Protein AF-C7FPL2-F1 (afdb_monomer)

Secondary structure (DSSP, 8-state):
-B-TT-SPBP--------S------TTT-S------HHHHHT-SEEEEEEEEETTEEEEEE-EEETTEEE-HHHHHHHHHHHHHHGGGGT-PPPEEEE-S--HHHHHHHTT--

Organism: NCBI:txid662889

Structure (mmCIF, N/CA/C/O backbone):
data_AF-C7FPL2-F1
#
_entry.id   AF-C7FPL2-F1
#
loop_
_atom_site.group_PDB
_atom_site.id
_atom_site.type_symbol
_atom_site.label_atom_id
_atom_site.label_alt_id
_atom_site.label_comp_id
_atom_site.label_asym_id
_atom_site.label_entity_id
_atom_site.label_seq_id
_atom_site.pdbx_PDB_ins_code
_atom_site.Cartn_x
_atom_site.Cartn_y
_atom_site.Cartn_z
_atom_site.occupancy
_atom_site.B_iso_or_equiv
_atom_site.auth_seq_id
_atom_site.auth_comp_id
_atom_site.auth_asym_id
_atom_site.auth_atom_id
_atom_site.pdbx_PDB_model_num
ATOM 1 N N . MET A 1 1 ? -0.226 13.332 -4.283 1.00 48.75 1 MET A N 1
ATOM 2 C CA . MET A 1 1 ? -0.174 13.370 -2.801 1.00 48.75 1 MET A CA 1
ATOM 3 C C . MET A 1 1 ? 0.956 14.302 -2.362 1.00 48.75 1 MET A C 1
ATOM 5 O O . MET A 1 1 ? 2.070 14.093 -2.831 1.00 48.75 1 MET A O 1
ATOM 9 N N . PRO A 1 2 ? 0.717 15.344 -1.545 1.00 46.09 2 PRO A N 1
ATOM 10 C CA . PRO A 1 2 ? 1.810 16.151 -1.007 1.00 46.09 2 PRO A CA 1
ATOM 11 C C . PRO A 1 2 ? 2.595 15.322 0.017 1.00 46.09 2 PRO A C 1
ATOM 13 O O . PRO A 1 2 ? 2.018 14.802 0.971 1.00 46.09 2 PRO A O 1
ATOM 16 N N . ILE A 1 3 ? 3.904 15.182 -0.186 1.00 55.59 3 ILE A N 1
ATOM 17 C CA . ILE A 1 3 ? 4.800 14.637 0.835 1.00 55.59 3 ILE A CA 1
ATOM 18 C C . ILE A 1 3 ? 5.061 15.792 1.803 1.00 55.59 3 ILE A C 1
ATOM 20 O O . ILE A 1 3 ? 5.482 16.862 1.377 1.00 55.59 3 ILE A O 1
ATOM 24 N N . GLY A 1 4 ? 4.767 15.620 3.092 1.00 54.59 4 GLY A N 1
ATOM 25 C CA . GLY A 1 4 ? 4.756 16.707 4.084 1.00 54.59 4 GLY A CA 1
ATOM 26 C C . GLY A 1 4 ? 6.092 17.414 4.356 1.00 54.59 4 GLY A C 1
ATOM 27 O O . GLY A 1 4 ? 6.158 18.209 5.289 1.00 54.59 4 GLY A O 1
ATOM 28 N N . THR A 1 5 ? 7.145 17.112 3.597 1.00 56.12 5 THR A N 1
ATOM 29 C CA . THR A 1 5 ? 8.531 17.513 3.866 1.00 56.12 5 THR A CA 1
ATOM 30 C C . THR A 1 5 ? 9.324 17.935 2.626 1.00 56.12 5 THR A C 1
ATOM 32 O O . THR A 1 5 ? 10.520 18.181 2.759 1.00 56.12 5 THR A O 1
ATOM 35 N N . SER A 1 6 ? 8.727 18.020 1.429 1.00 57.09 6 SER A N 1
ATOM 36 C CA . SER A 1 6 ? 9.502 18.341 0.224 1.00 57.09 6 SER A CA 1
ATOM 37 C C . SER A 1 6 ? 8.778 19.265 -0.757 1.00 57.09 6 SER A C 1
ATOM 39 O O . SER A 1 6 ? 7.553 19.248 -0.859 1.00 57.09 6 SER A O 1
ATOM 41 N N . ASP A 1 7 ? 9.559 20.040 -1.517 1.00 71.19 7 ASP A N 1
ATOM 42 C CA . ASP A 1 7 ? 9.092 20.854 -2.652 1.00 71.19 7 ASP A CA 1
ATOM 43 C C . ASP A 1 7 ? 8.639 19.994 -3.852 1.00 71.19 7 ASP A C 1
ATOM 45 O O . ASP A 1 7 ? 8.305 20.512 -4.918 1.00 71.19 7 ASP A O 1
ATOM 49 N N . TYR A 1 8 ? 8.640 18.665 -3.704 1.00 70.94 8 TYR A N 1
ATOM 50 C CA . TYR A 1 8 ? 8.339 17.724 -4.771 1.00 70.94 8 TYR A CA 1
ATOM 51 C C . TYR A 1 8 ? 6.905 17.207 -4.666 1.00 70.94 8 TYR A C 1
ATOM 53 O O . TYR A 1 8 ? 6.427 16.770 -3.615 1.00 70.94 8 TYR A O 1
ATOM 61 N N . ARG A 1 9 ? 6.218 17.207 -5.809 1.00 80.12 9 ARG A N 1
ATOM 62 C CA . ARG A 1 9 ? 4.864 16.676 -5.959 1.00 80.12 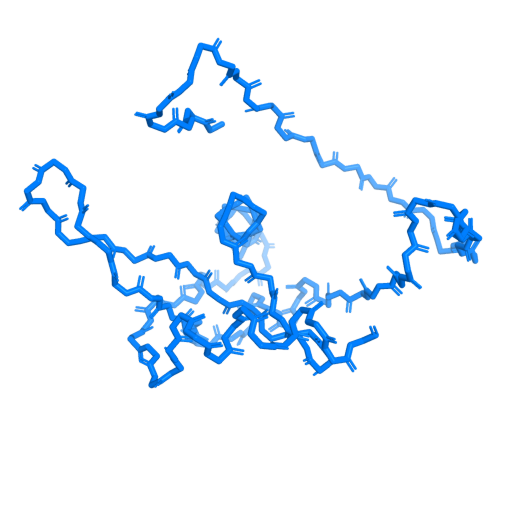9 ARG A CA 1
ATOM 63 C C . ARG A 1 9 ? 4.919 15.316 -6.644 1.00 80.12 9 ARG A C 1
ATOM 65 O O . ARG A 1 9 ? 5.467 15.199 -7.733 1.00 80.12 9 ARG A O 1
ATOM 72 N N . LEU A 1 10 ? 4.299 14.312 -6.026 1.00 83.00 10 LEU A N 1
ATOM 73 C CA . LEU A 1 10 ? 4.035 13.028 -6.677 1.00 83.00 10 LEU A CA 1
ATOM 74 C C . LEU A 1 10 ? 2.634 13.026 -7.295 1.00 83.00 10 LEU A C 1
ATOM 76 O O . LEU A 1 10 ? 1.640 13.304 -6.603 1.00 83.00 10 LEU A O 1
ATOM 80 N N . GLU A 1 11 ? 2.578 12.676 -8.578 1.00 89.69 11 GLU A N 1
ATOM 81 C CA . GLU A 1 11 ? 1.366 12.545 -9.388 1.00 89.69 11 GLU A CA 1
ATOM 82 C C . GLU A 1 11 ? 1.225 11.088 -9.855 1.00 89.69 11 GLU A C 1
ATOM 84 O O . GLU A 1 11 ? 1.902 10.676 -10.796 1.00 89.69 11 GLU A O 1
ATOM 89 N N . PRO A 1 12 ? 0.417 10.271 -9.159 1.00 90.81 12 PRO A N 1
ATOM 90 C CA . PRO A 1 12 ? 0.214 8.880 -9.537 1.00 90.81 12 PRO A CA 1
ATOM 91 C C . PRO A 1 12 ? -0.735 8.762 -10.737 1.00 90.81 12 PRO A C 1
ATOM 93 O O . PRO A 1 12 ? -1.712 9.503 -10.845 1.00 90.81 12 PRO A O 1
ATOM 96 N N . PHE A 1 13 ? -0.475 7.778 -11.600 1.00 94.00 13 PHE A N 1
ATOM 97 C CA . PHE A 1 13 ? -1.321 7.427 -12.740 1.00 94.00 13 PHE A CA 1
ATOM 98 C C . PHE A 1 13 ? -1.758 5.967 -12.641 1.00 94.00 13 PHE A C 1
ATOM 100 O O . PHE A 1 13 ? -1.007 5.115 -12.168 1.00 94.00 13 PHE A O 1
ATOM 107 N N . VAL A 1 14 ? -2.965 5.679 -13.125 1.00 94.31 14 VAL A N 1
ATOM 108 C CA . VAL A 1 14 ? -3.479 4.314 -13.275 1.00 94.31 14 VAL A CA 1
ATOM 109 C C . VAL A 1 14 ? -3.467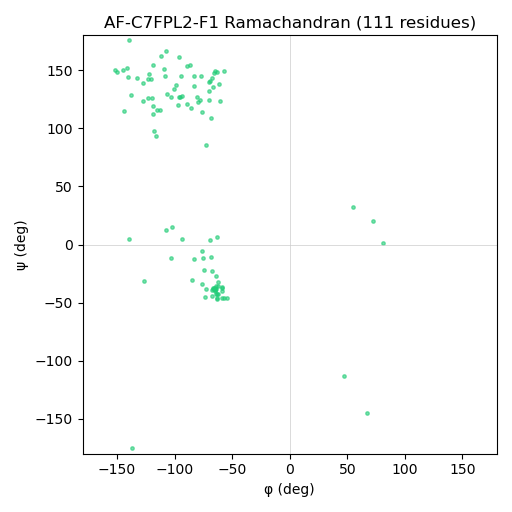 3.969 -14.756 1.00 94.31 14 VAL A C 1
ATOM 111 O O . VAL A 1 14 ? -3.976 4.734 -15.575 1.00 94.31 14 VAL A O 1
ATOM 114 N N . VAL A 1 15 ? -2.890 2.819 -15.098 1.00 93.44 15 VAL A N 1
ATOM 115 C CA . VAL A 1 15 ? -2.777 2.342 -16.479 1.00 93.44 15 VAL A CA 1
ATOM 116 C C . VAL A 1 15 ? -3.319 0.924 -16.594 1.00 93.44 15 VAL A C 1
ATOM 118 O O . VAL A 1 15 ? -3.088 0.086 -15.725 1.00 93.44 15 VAL A O 1
ATOM 121 N N . ALA A 1 16 ? -4.046 0.653 -17.676 1.00 91.75 16 ALA A N 1
ATOM 122 C CA . ALA A 1 16 ? -4.410 -0.708 -18.036 1.00 91.75 16 ALA A CA 1
ATOM 123 C C . ALA A 1 16 ? -3.193 -1.387 -18.674 1.00 91.75 16 ALA A C 1
ATOM 125 O O . ALA A 1 16 ? -2.639 -0.878 -19.648 1.00 91.75 16 ALA A O 1
ATOM 126 N N . VAL A 1 17 ? -2.787 -2.528 -18.125 1.00 89.12 17 VAL A N 1
ATOM 127 C CA . VAL A 1 17 ? -1.665 -3.327 -18.630 1.00 89.12 17 VAL A CA 1
ATOM 128 C C . VAL A 1 17 ? -2.178 -4.610 -19.272 1.00 89.12 17 VAL A C 1
ATOM 130 O O . VAL A 1 17 ? -3.252 -5.104 -18.929 1.00 89.12 17 VAL A O 1
ATOM 133 N N . HIS A 1 18 ? -1.438 -5.127 -20.248 1.00 87.94 18 HIS A N 1
ATOM 134 C CA . HIS A 1 18 ? -1.710 -6.439 -20.836 1.00 87.94 18 HIS A CA 1
ATOM 135 C C . HIS A 1 18 ? -1.010 -7.522 -20.019 1.00 87.94 18 HIS A C 1
ATOM 137 O O . HIS A 1 18 ? -0.009 -7.246 -19.358 1.00 87.94 18 HIS A O 1
ATOM 143 N N . ASP A 1 19 ? -1.540 -8.743 -20.075 1.00 84.75 19 ASP A N 1
ATOM 144 C CA . ASP A 1 19 ? -0.911 -9.904 -19.452 1.00 84.75 19 ASP A CA 1
ATOM 145 C C . ASP A 1 19 ? 0.328 -10.307 -20.264 1.00 84.75 19 ASP A C 1
ATOM 147 O O . ASP A 1 19 ? 0.268 -11.089 -21.215 1.00 84.75 19 ASP A O 1
ATOM 151 N N . THR A 1 20 ? 1.445 -9.658 -19.943 1.00 87.50 20 THR A N 1
ATOM 152 C CA . THR A 1 20 ? 2.736 -9.827 -20.601 1.00 87.50 20 THR A CA 1
ATOM 153 C C . THR A 1 20 ? 3.764 -10.226 -19.559 1.00 87.50 20 THR A C 1
ATOM 155 O O . THR A 1 20 ? 3.779 -9.708 -18.441 1.00 87.50 20 THR A O 1
ATOM 158 N N . ARG A 1 21 ? 4.680 -11.117 -19.943 1.00 87.88 21 ARG A N 1
ATOM 159 C CA . ARG A 1 21 ? 5.835 -11.446 -19.113 1.00 87.88 21 ARG A CA 1
ATOM 160 C C . ARG A 1 21 ? 6.679 -10.191 -18.876 1.00 87.88 21 ARG A C 1
ATOM 162 O O . ARG A 1 21 ? 7.138 -9.569 -19.829 1.00 87.88 21 ARG A O 1
ATOM 169 N N . LEU A 1 22 ? 6.892 -9.853 -17.610 1.00 90.75 22 LEU A N 1
ATOM 170 C CA . LEU A 1 22 ? 7.759 -8.749 -17.213 1.00 90.75 22 LEU A CA 1
ATOM 171 C C . LEU A 1 22 ? 9.219 -9.218 -17.180 1.00 90.75 22 LEU A C 1
ATOM 173 O O . LEU A 1 22 ? 9.519 -10.301 -16.674 1.00 90.75 22 LEU A O 1
ATOM 177 N N . GLU A 1 23 ? 10.112 -8.395 -17.721 1.00 92.81 23 GLU A N 1
ATOM 178 C CA . GLU A 1 23 ? 11.561 -8.608 -17.714 1.00 92.81 23 GLU A CA 1
ATOM 179 C C . GLU A 1 23 ? 12.205 -7.478 -16.897 1.00 92.81 23 GLU A C 1
ATOM 181 O O . GLU A 1 23 ? 12.408 -6.386 -17.430 1.00 92.81 23 GLU A O 1
ATOM 186 N N . PRO A 1 24 ? 12.441 -7.679 -15.585 1.00 93.50 24 PRO A N 1
ATOM 187 C CA . PRO A 1 24 ? 13.047 -6.649 -14.749 1.00 93.50 24 PRO A CA 1
ATOM 188 C C . PRO A 1 24 ? 14.515 -6.438 -15.125 1.00 93.50 24 PRO A C 1
ATOM 190 O O . PRO A 1 24 ? 15.244 -7.401 -15.369 1.00 93.50 24 PRO A O 1
ATOM 193 N N . ASP A 1 25 ? 14.957 -5.181 -15.126 1.00 95.94 25 ASP A N 1
ATOM 194 C CA . ASP A 1 25 ? 16.380 -4.855 -15.195 1.00 95.94 25 ASP A CA 1
ATOM 195 C C . ASP A 1 25 ? 17.009 -5.100 -13.813 1.00 95.94 25 ASP A C 1
ATOM 197 O O . ASP A 1 25 ? 16.681 -4.376 -12.868 1.00 95.94 25 ASP A O 1
ATOM 201 N N . PRO A 1 26 ? 17.920 -6.079 -13.663 1.00 94.31 26 PRO A N 1
ATOM 202 C CA . PRO A 1 26 ? 18.489 -6.426 -12.363 1.00 94.31 26 PRO A CA 1
ATOM 203 C C . PRO A 1 26 ? 19.398 -5.333 -11.779 1.00 94.31 26 PRO A C 1
ATOM 205 O O . PRO A 1 26 ? 19.792 -5.438 -10.619 1.00 94.31 26 PRO A O 1
ATOM 208 N N . SER A 1 27 ? 19.765 -4.303 -12.553 1.00 95.94 27 SER A N 1
ATOM 209 C CA . SER A 1 27 ? 20.531 -3.161 -12.040 1.00 95.94 27 SER A CA 1
ATOM 210 C C . SER A 1 27 ? 19.693 -2.199 -11.190 1.00 95.94 27 SER A C 1
ATOM 212 O O . SER A 1 27 ? 20.254 -1.492 -10.353 1.00 95.94 27 SER A O 1
ATOM 214 N N . GLU A 1 28 ? 18.366 -2.209 -11.355 1.00 94.94 28 GLU A N 1
ATOM 215 C CA . GLU A 1 28 ? 17.441 -1.312 -10.647 1.00 94.94 28 GLU A CA 1
ATOM 216 C C . GLU A 1 28 ? 16.309 -2.055 -9.923 1.00 94.94 28 GLU A C 1
ATOM 218 O O . GLU A 1 28 ? 15.838 -1.602 -8.878 1.00 94.94 28 GLU A O 1
ATOM 223 N N . VAL A 1 29 ? 15.863 -3.196 -10.457 1.00 93.88 29 VAL A N 1
ATOM 224 C CA . VAL A 1 29 ? 14.685 -3.933 -9.991 1.00 93.88 29 VAL A CA 1
ATOM 225 C C . VAL A 1 29 ? 15.088 -5.325 -9.528 1.00 93.88 29 VAL A C 1
ATOM 227 O O . VAL A 1 29 ? 15.451 -6.190 -10.321 1.00 93.88 29 VAL A O 1
ATOM 230 N N . MET A 1 30 ? 14.965 -5.552 -8.223 1.00 90.06 30 MET A N 1
ATOM 231 C CA . MET A 1 30 ? 15.247 -6.845 -7.599 1.00 90.06 30 MET A CA 1
ATOM 232 C C . MET A 1 30 ? 14.159 -7.886 -7.895 1.00 90.06 30 MET A C 1
ATOM 234 O O . MET A 1 30 ? 14.461 -9.026 -8.237 1.00 90.06 30 MET A O 1
ATOM 238 N N . GLU A 1 31 ? 12.890 -7.494 -7.775 1.00 89.31 31 GLU A N 1
ATOM 239 C CA . GLU A 1 31 ? 11.741 -8.384 -7.936 1.00 89.31 31 GLU A CA 1
ATOM 240 C C . GLU A 1 31 ? 10.523 -7.598 -8.432 1.00 89.31 31 GLU A C 1
ATOM 242 O O . GLU A 1 31 ? 10.360 -6.414 -8.127 1.00 89.31 31 GLU A O 1
ATOM 247 N N . VAL A 1 32 ? 9.644 -8.273 -9.178 1.00 90.19 32 VAL A N 1
ATOM 248 C CA . VAL A 1 32 ? 8.310 -7.769 -9.506 1.00 90.19 32 VAL A CA 1
ATOM 249 C C . VAL A 1 32 ? 7.267 -8.722 -8.942 1.00 90.19 32 VAL A C 1
ATOM 251 O O . VAL A 1 32 ? 7.197 -9.881 -9.344 1.00 90.19 32 VAL A O 1
ATOM 254 N N . ALA A 1 33 ? 6.430 -8.209 -8.045 1.00 89.19 33 ALA A N 1
ATOM 255 C CA . ALA A 1 33 ? 5.364 -8.961 -7.403 1.00 89.19 33 ALA A CA 1
ATOM 256 C C . ALA A 1 33 ? 3.995 -8.329 -7.695 1.00 89.19 33 ALA A C 1
ATOM 258 O O . ALA A 1 33 ? 3.852 -7.106 -7.757 1.00 89.19 33 ALA A O 1
ATOM 259 N N . ALA A 1 34 ? 2.982 -9.177 -7.882 1.00 89.56 34 ALA A N 1
ATOM 260 C CA . ALA A 1 34 ? 1.615 -8.758 -8.167 1.00 89.56 34 ALA A CA 1
ATOM 261 C C . ALA A 1 34 ? 0.756 -8.784 -6.897 1.00 89.56 34 ALA A C 1
ATOM 263 O O . ALA A 1 34 ? 0.795 -9.744 -6.129 1.00 89.56 34 ALA A O 1
ATOM 264 N N . LEU A 1 35 ? -0.065 -7.748 -6.717 1.00 91.62 35 LEU A N 1
ATOM 265 C CA . LEU A 1 35 ? -1.102 -7.695 -5.690 1.00 91.62 35 LEU A CA 1
ATOM 266 C C . LEU A 1 35 ? -2.482 -7.712 -6.358 1.00 91.62 35 LEU A C 1
ATOM 268 O O . LEU A 1 35 ? -2.814 -6.760 -7.074 1.00 91.62 35 LEU A O 1
ATOM 272 N N . PRO A 1 36 ? -3.302 -8.756 -6.148 1.00 92.81 36 PRO A N 1
ATOM 273 C CA . PRO A 1 36 ? -4.624 -8.834 -6.759 1.00 92.81 36 PRO A CA 1
ATOM 274 C C . PRO A 1 36 ? -5.570 -7.775 -6.176 1.00 92.81 36 PRO A C 1
ATOM 276 O O . PRO A 1 36 ? -6.020 -7.868 -5.035 1.00 92.81 36 PRO A O 1
ATOM 279 N N . LEU A 1 37 ? -5.910 -6.756 -6.970 1.00 94.38 37 LEU A N 1
ATOM 280 C CA . LEU A 1 37 ? -6.711 -5.617 -6.500 1.00 94.38 37 LEU A CA 1
ATOM 281 C C . LEU A 1 37 ? -8.087 -6.033 -5.955 1.00 94.38 37 LEU A C 1
ATOM 283 O O . LEU A 1 37 ? -8.531 -5.490 -4.948 1.00 94.38 37 LEU A O 1
ATOM 287 N N . LEU A 1 38 ? -8.757 -6.996 -6.596 1.00 95.56 38 LEU A N 1
ATOM 288 C CA . LEU A 1 38 ? -10.060 -7.482 -6.127 1.00 95.56 38 LEU A CA 1
ATOM 289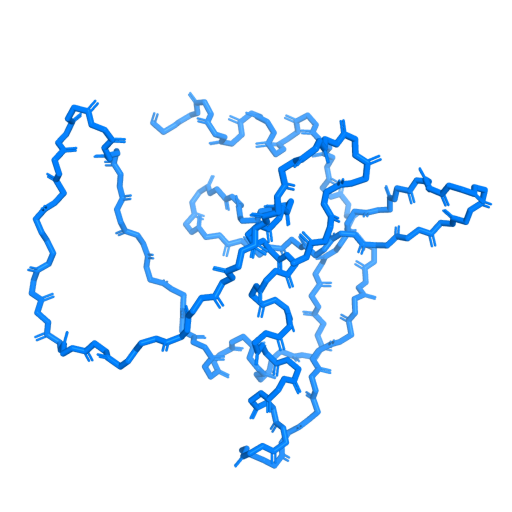 C C . LEU A 1 38 ? -9.965 -8.169 -4.762 1.00 95.56 38 LEU A C 1
ATOM 291 O O . LEU A 1 38 ? -10.851 -7.980 -3.934 1.00 95.56 38 LEU A O 1
ATOM 295 N N . GLU A 1 39 ? -8.888 -8.912 -4.502 1.00 95.94 39 GLU A N 1
ATOM 296 C CA . GLU A 1 39 ? -8.668 -9.541 -3.197 1.00 95.94 39 GLU A CA 1
ATOM 297 C C . GLU A 1 39 ? -8.409 -8.489 -2.121 1.00 95.94 39 GLU A C 1
ATOM 299 O O . GLU A 1 39 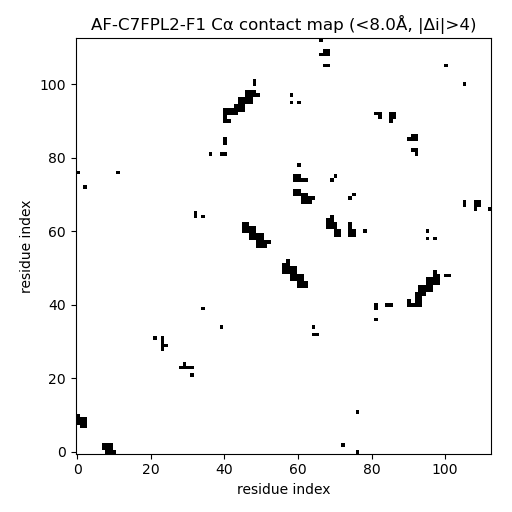? -8.940 -8.607 -1.023 1.00 95.94 39 GLU A O 1
ATOM 304 N N . LEU A 1 40 ? -7.658 -7.430 -2.444 1.00 96.44 40 LEU A N 1
ATOM 305 C CA . LEU A 1 40 ? -7.427 -6.310 -1.528 1.00 96.44 40 LEU A CA 1
ATOM 306 C C . LEU A 1 40 ? -8.711 -5.533 -1.213 1.00 96.44 40 LEU A C 1
ATOM 308 O O . LEU A 1 40 ? -8.904 -5.107 -0.077 1.00 96.44 40 LEU A O 1
ATOM 312 N N . ILE A 1 41 ? -9.587 -5.345 -2.204 1.00 97.62 41 ILE A N 1
ATOM 313 C CA . ILE A 1 41 ? -10.892 -4.694 -2.017 1.00 97.62 41 ILE A CA 1
ATOM 314 C C . ILE A 1 41 ? -11.813 -5.550 -1.141 1.00 97.62 41 ILE A C 1
ATOM 316 O O . ILE A 1 41 ? -12.569 -4.999 -0.349 1.00 97.62 41 ILE A O 1
ATOM 320 N N . ALA A 1 42 ? -11.766 -6.875 -1.292 1.00 96.56 42 ALA A N 1
ATOM 321 C CA . ALA A 1 42 ? -12.627 -7.806 -0.566 1.00 96.56 42 ALA A CA 1
ATOM 322 C C . ALA A 1 42 ? -12.219 -8.024 0.903 1.00 96.56 42 ALA A C 1
ATOM 324 O O . ALA A 1 42 ? -12.929 -8.721 1.625 1.00 96.56 42 ALA A O 1
ATOM 325 N N . GLN A 1 43 ? -11.096 -7.457 1.351 1.00 96.19 43 GLN A N 1
ATOM 326 C CA . GLN A 1 43 ? -10.707 -7.474 2.760 1.00 96.19 43 GLN A CA 1
ATOM 327 C C . GLN A 1 43 ? -11.674 -6.620 3.591 1.00 96.19 43 GLN A C 1
ATOM 329 O O . GLN A 1 43 ? -12.063 -5.526 3.182 1.00 96.19 43 GLN A O 1
ATOM 334 N N . ASP A 1 44 ? -11.973 -7.060 4.811 1.00 96.12 44 ASP A N 1
ATOM 335 C CA . ASP A 1 44 ? -12.674 -6.216 5.786 1.00 96.12 44 ASP A CA 1
ATOM 336 C C . ASP A 1 44 ? -11.730 -5.167 6.399 1.00 96.12 44 ASP A C 1
ATOM 338 O O . ASP A 1 44 ? -12.129 -4.041 6.728 1.00 96.12 44 ASP A O 1
ATOM 342 N N . GLU A 1 45 ? -10.458 -5.541 6.564 1.00 97.12 45 GLU A N 1
ATOM 343 C CA . GLU A 1 45 ? -9.471 -4.794 7.335 1.00 97.12 45 GLU A CA 1
ATOM 344 C C . GLU A 1 45 ? -8.101 -4.798 6.654 1.00 97.12 45 GLU A C 1
ATOM 346 O O . GLU A 1 45 ? -7.677 -5.782 6.052 1.00 97.12 45 GLU A O 1
ATOM 351 N N . VAL A 1 46 ? -7.393 -3.676 6.769 1.00 96.81 46 VAL A N 1
ATOM 352 C CA . VAL A 1 46 ? -6.011 -3.507 6.316 1.00 96.81 46 VAL A CA 1
ATOM 353 C C . VAL A 1 46 ? -5.173 -3.060 7.515 1.00 96.81 46 VAL A C 1
ATOM 355 O O . VAL A 1 46 ? -5.521 -2.060 8.157 1.00 96.81 46 VAL A O 1
ATOM 358 N N . PRO A 1 47 ? -4.074 -3.766 7.837 1.00 96.00 47 PRO A N 1
ATOM 359 C CA . PRO A 1 47 ? -3.199 -3.366 8.927 1.00 96.00 47 PRO A CA 1
ATOM 360 C C . PRO A 1 47 ? -2.572 -2.002 8.634 1.00 96.00 47 PRO A C 1
ATOM 362 O O . PRO A 1 47 ? -2.336 -1.623 7.487 1.00 96.00 47 PRO A O 1
ATOM 365 N N . SER A 1 48 ? -2.306 -1.236 9.684 1.00 95.44 48 SER A N 1
ATOM 366 C CA . SER A 1 48 ? -1.771 0.113 9.559 1.00 95.44 48 SER A CA 1
ATOM 367 C C . SER A 1 48 ? -0.905 0.502 10.746 1.00 95.44 48 SER A C 1
ATOM 369 O O . SER A 1 48 ? -1.138 0.072 11.876 1.00 95.44 48 SER A O 1
ATOM 371 N N . LEU A 1 49 ? 0.098 1.333 10.477 1.00 91.69 49 LEU A N 1
ATOM 372 C CA . LEU A 1 49 ? 1.008 1.868 11.482 1.00 91.69 49 LEU A CA 1
ATOM 373 C C . LEU A 1 49 ? 0.524 3.246 11.927 1.00 91.69 49 LEU A C 1
ATOM 375 O O . LEU A 1 49 ? 0.332 4.124 11.071 1.00 91.69 49 LEU A O 1
ATOM 379 N N . PRO A 1 50 ? 0.353 3.479 13.236 1.00 90.31 50 PRO A N 1
ATOM 380 C CA . PRO A 1 50 ? 0.057 4.807 13.732 1.00 90.31 50 PRO A CA 1
ATOM 381 C C . PRO A 1 50 ? 1.286 5.712 13.585 1.00 90.31 50 PRO A C 1
ATOM 383 O O . PRO A 1 50 ? 2.421 5.309 13.845 1.00 90.31 50 PRO A O 1
ATOM 386 N N . PHE A 1 51 ? 1.061 6.962 13.197 1.00 86.00 51 PHE A N 1
ATOM 387 C CA . PHE A 1 51 ? 2.086 8.001 13.200 1.00 86.00 51 PHE A CA 1
ATOM 388 C C . PHE A 1 51 ? 1.474 9.352 13.565 1.00 86.00 51 PHE A C 1
ATOM 390 O O . PHE A 1 51 ? 0.308 9.614 13.278 1.00 86.00 51 PHE A O 1
ATOM 397 N N . ASN A 1 52 ? 2.261 10.223 14.193 1.00 87.38 52 ASN A N 1
ATOM 398 C CA . ASN A 1 52 ? 1.798 11.553 14.577 1.00 87.38 52 ASN A CA 1
ATOM 399 C C . ASN A 1 52 ? 2.202 12.582 13.520 1.00 87.38 52 ASN A C 1
ATOM 401 O O . ASN A 1 52 ? 3.381 12.711 13.190 1.00 87.38 52 ASN A O 1
ATOM 405 N N . TRP A 1 53 ? 1.239 13.356 13.028 1.00 83.94 53 TRP A N 1
ATOM 406 C CA . TRP A 1 53 ? 1.477 14.479 12.125 1.00 83.94 53 TRP A CA 1
ATOM 407 C C . TRP A 1 53 ? 0.587 15.648 12.544 1.00 83.94 53 TRP A C 1
ATOM 409 O O . TRP A 1 53 ? -0.606 15.487 12.757 1.00 83.94 53 TRP A O 1
ATOM 419 N N . LYS A 1 54 ? 1.179 16.840 12.719 1.00 87.31 54 LYS A N 1
ATOM 420 C CA . LYS A 1 54 ? 0.461 18.071 13.110 1.00 87.31 54 LYS A CA 1
ATOM 421 C C . LYS A 1 54 ? -0.361 17.922 14.403 1.00 87.31 54 LYS A C 1
ATOM 423 O O . LYS A 1 54 ? -1.373 18.586 14.574 1.00 87.31 54 LYS A O 1
ATOM 428 N N . GLY A 1 55 ? 0.113 17.089 15.331 1.00 90.50 55 GLY A N 1
ATOM 429 C CA . GLY A 1 55 ? -0.555 16.847 16.613 1.00 90.50 55 GLY A CA 1
ATOM 430 C C . GLY A 1 55 ? -1.713 15.850 16.548 1.00 90.50 55 GLY A C 1
ATOM 431 O O . GLY A 1 55 ? -2.312 15.574 17.581 1.00 90.50 55 GLY A O 1
ATOM 432 N N . GLU A 1 56 ? -1.996 15.278 15.377 1.00 91.12 56 GLU A N 1
ATOM 433 C CA . GLU A 1 56 ? -3.012 14.246 15.187 1.00 91.12 56 GLU A CA 1
ATOM 434 C C . GLU A 1 56 ? -2.361 12.888 14.914 1.00 91.12 56 GLU A C 1
ATOM 436 O O . GLU A 1 56 ? -1.310 12.789 14.271 1.00 91.12 56 GLU A O 1
ATOM 441 N N . THR A 1 57 ? -2.990 11.823 15.413 1.00 89.44 57 THR A N 1
ATOM 442 C CA . THR A 1 57 ? -2.591 10.453 15.093 1.00 89.44 57 THR A CA 1
ATOM 443 C C . THR A 1 57 ? -3.263 10.025 13.796 1.00 89.44 57 THR A C 1
ATOM 445 O O . THR A 1 57 ? -4.486 9.916 13.706 1.00 89.44 57 THR A O 1
ATOM 448 N N . HIS A 1 58 ? -2.443 9.741 12.794 1.00 89.62 58 HIS A N 1
ATOM 449 C CA . HIS A 1 58 ? -2.844 9.195 11.508 1.00 89.62 58 HIS A CA 1
ATOM 450 C C . HIS A 1 58 ? -2.421 7.730 11.396 1.00 89.62 58 HIS A C 1
ATOM 452 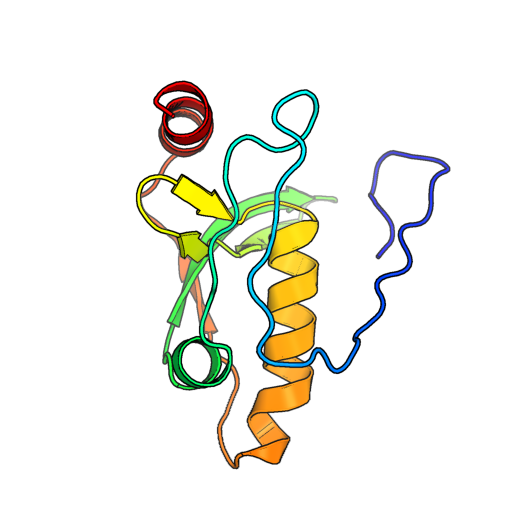O O . HIS A 1 58 ? -1.621 7.231 12.185 1.00 89.62 58 HIS A O 1
ATOM 458 N N . ARG A 1 59 ? -2.961 7.039 10.390 1.00 91.81 59 ARG A N 1
ATOM 459 C CA . ARG A 1 59 ? -2.658 5.637 10.088 1.00 91.81 59 ARG A CA 1
ATOM 460 C C . ARG A 1 59 ? -2.073 5.514 8.692 1.00 91.81 59 ARG A C 1
ATOM 462 O O . ARG A 1 59 ? -2.679 5.990 7.729 1.00 91.81 59 ARG A O 1
ATOM 469 N N . SER A 1 60 ? -0.907 4.885 8.586 1.00 92.88 60 SER A N 1
ATOM 470 C CA . SER A 1 60 ? -0.296 4.534 7.305 1.00 92.88 60 SER A CA 1
ATOM 471 C C . SER A 1 60 ? -0.630 3.079 6.974 1.00 92.88 60 SER A C 1
ATOM 473 O O . SER A 1 60 ? -0.319 2.214 7.793 1.00 92.88 60 SER A O 1
ATOM 475 N N . PRO A 1 61 ? -1.304 2.791 5.846 1.00 96.12 61 PRO A N 1
ATOM 476 C CA . PRO A 1 61 ? -1.671 1.429 5.485 1.00 96.12 61 PRO A CA 1
ATOM 477 C C . PRO A 1 61 ? -0.427 0.580 5.219 1.00 96.12 61 PRO A C 1
ATOM 479 O O . PRO A 1 61 ? 0.593 1.077 4.739 1.00 96.12 61 PRO A O 1
ATOM 482 N N . LEU A 1 62 ? -0.549 -0.709 5.507 1.00 95.56 62 LEU A N 1
ATOM 483 C CA . LEU A 1 62 ? 0.484 -1.710 5.316 1.00 95.56 62 LEU A CA 1
ATOM 484 C C . LEU A 1 62 ? -0.112 -2.867 4.512 1.00 95.56 62 LEU A C 1
ATOM 486 O O . LEU A 1 62 ? -1.105 -3.458 4.928 1.00 95.56 62 LEU A O 1
ATOM 490 N N . PHE A 1 63 ? 0.490 -3.204 3.374 1.00 94.94 63 PHE A N 1
ATOM 491 C CA . PHE A 1 63 ? 0.062 -4.352 2.572 1.00 94.94 63 PHE A CA 1
ATOM 492 C C . PHE A 1 63 ? 1.172 -5.401 2.547 1.00 94.94 63 PHE A C 1
ATOM 494 O O . PHE A 1 63 ? 2.252 -5.112 2.028 1.00 94.94 63 PHE A O 1
ATOM 501 N N . PRO A 1 64 ? 0.948 -6.600 3.103 1.00 91.12 64 PRO A N 1
ATOM 502 C CA . PRO A 1 64 ? 1.884 -7.707 2.957 1.00 91.12 64 PRO A CA 1
ATOM 503 C C . PRO A 1 64 ? 2.034 -8.096 1.483 1.00 91.12 64 PRO A C 1
ATOM 505 O O . PRO A 1 64 ? 1.044 -8.172 0.754 1.00 91.12 64 PRO A O 1
ATOM 508 N N . ILE A 1 65 ? 3.264 -8.359 1.050 1.00 90.31 65 ILE A N 1
ATOM 509 C CA . ILE A 1 65 ? 3.565 -8.865 -0.290 1.00 90.31 65 ILE A CA 1
ATOM 510 C C . ILE A 1 65 ? 4.740 -9.840 -0.208 1.00 90.31 65 ILE A C 1
ATOM 512 O O . ILE A 1 65 ? 5.845 -9.459 0.168 1.00 90.31 65 ILE A O 1
ATOM 516 N N . ALA A 1 66 ? 4.493 -11.114 -0.522 1.00 85.38 66 ALA A N 1
ATOM 517 C CA . ALA A 1 66 ? 5.465 -12.195 -0.342 1.00 85.38 66 ALA A CA 1
ATOM 518 C C . ALA A 1 66 ? 6.126 -12.160 1.058 1.00 85.38 66 ALA A C 1
ATOM 520 O O . ALA A 1 66 ? 5.447 -12.372 2.062 1.00 85.38 66 ALA A O 1
ATOM 521 N N . HIS A 1 67 ? 7.430 -11.876 1.134 1.00 81.31 67 HIS A N 1
ATOM 522 C CA . HIS A 1 67 ? 8.208 -11.781 2.378 1.00 81.31 67 HIS A CA 1
ATOM 523 C C . HIS A 1 67 ? 8.477 -10.335 2.830 1.00 81.31 67 HIS A C 1
ATOM 525 O O . HIS A 1 67 ? 9.345 -10.092 3.667 1.00 81.31 67 HIS A O 1
ATOM 531 N N . SER A 1 68 ? 7.748 -9.373 2.267 1.00 88.75 68 SER A N 1
ATOM 532 C CA . SER A 1 68 ? 7.948 -7.939 2.450 1.00 88.75 68 SER A CA 1
ATOM 533 C C . SER A 1 68 ? 6.624 -7.193 2.638 1.00 88.75 68 SER A C 1
ATOM 535 O O . SER A 1 68 ? 5.547 -7.786 2.735 1.00 88.75 68 SER A O 1
ATOM 537 N N . TYR A 1 69 ? 6.707 -5.866 2.714 1.00 91.31 69 TYR A N 1
ATOM 538 C CA . TYR A 1 69 ? 5.554 -4.994 2.883 1.00 91.31 69 TYR A CA 1
ATOM 539 C C . TYR A 1 69 ? 5.582 -3.821 1.905 1.00 91.31 69 TYR A C 1
ATOM 541 O O . TYR A 1 69 ? 6.624 -3.210 1.673 1.00 91.31 69 TYR A O 1
ATOM 549 N N . VAL A 1 70 ? 4.407 -3.435 1.411 1.00 92.81 70 VAL A N 1
ATOM 550 C CA . VAL A 1 70 ? 4.174 -2.129 0.795 1.00 92.81 70 VAL A CA 1
ATOM 551 C C . VAL A 1 70 ? 3.747 -1.159 1.893 1.00 92.81 70 VAL A C 1
ATOM 553 O O . VAL A 1 70 ? 2.733 -1.370 2.560 1.00 92.81 70 VAL A O 1
ATOM 556 N N . PHE A 1 71 ? 4.512 -0.083 2.066 1.00 92.00 71 PHE A N 1
ATOM 557 C CA . PHE A 1 71 ? 4.279 0.964 3.065 1.00 92.00 71 PHE A CA 1
ATOM 558 C C . PHE A 1 71 ? 4.555 2.361 2.480 1.00 92.00 71 PHE A C 1
ATOM 560 O O . PHE A 1 71 ? 4.963 2.509 1.324 1.00 92.00 71 PHE A O 1
ATOM 567 N N . GLY A 1 72 ? 4.304 3.411 3.266 1.00 89.25 72 GLY A N 1
ATOM 568 C CA . GLY A 1 72 ? 4.615 4.789 2.881 1.00 89.25 72 GLY A CA 1
ATOM 569 C C . GLY A 1 72 ? 3.774 5.298 1.706 1.00 89.25 72 GLY A C 1
ATOM 570 O O . GLY A 1 72 ? 2.593 4.973 1.578 1.00 89.25 72 GLY A O 1
ATOM 571 N N . ALA A 1 73 ? 4.370 6.133 0.850 1.00 89.81 73 ALA A N 1
ATOM 572 C CA . ALA A 1 73 ? 3.651 6.805 -0.236 1.00 89.81 73 ALA A CA 1
ATOM 573 C C . ALA A 1 73 ? 2.970 5.831 -1.212 1.00 89.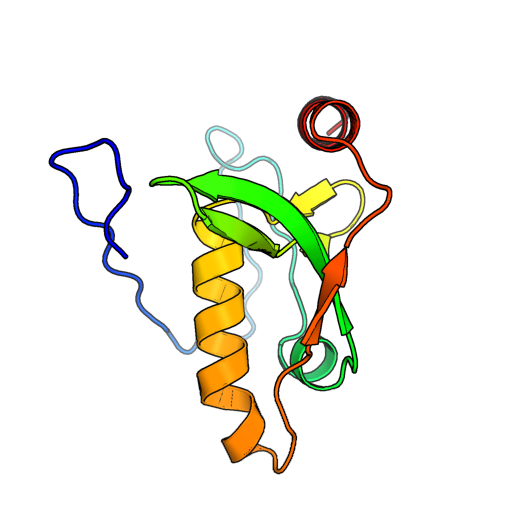81 73 ALA A C 1
ATOM 575 O O . ALA A 1 73 ? 1.841 6.077 -1.644 1.00 89.81 73 ALA A O 1
ATOM 576 N N . THR A 1 74 ? 3.624 4.707 -1.506 1.00 92.81 74 THR A N 1
ATOM 577 C CA . THR A 1 74 ? 3.079 3.649 -2.362 1.00 92.81 74 THR A CA 1
ATOM 578 C C . THR A 1 74 ? 1.830 3.026 -1.743 1.00 92.81 74 THR A C 1
ATOM 580 O O . THR A 1 74 ? 0.805 2.926 -2.412 1.00 92.81 74 THR A O 1
ATOM 583 N N . ALA A 1 75 ? 1.860 2.693 -0.448 1.00 94.81 75 ALA A N 1
ATOM 584 C CA . ALA A 1 75 ? 0.703 2.117 0.237 1.00 94.81 75 ALA A CA 1
ATOM 585 C C . ALA A 1 75 ? -0.468 3.103 0.345 1.00 94.81 75 ALA A C 1
ATOM 587 O O . ALA A 1 75 ? -1.620 2.716 0.162 1.00 94.81 75 ALA A O 1
ATOM 588 N N . HIS A 1 76 ? -0.197 4.389 0.589 1.00 94.38 76 HIS A N 1
ATOM 589 C CA . HIS A 1 76 ? -1.241 5.416 0.571 1.00 94.38 76 HIS A CA 1
ATOM 590 C C . HIS A 1 76 ? -1.894 5.551 -0.810 1.00 94.38 76 HIS A C 1
ATOM 592 O O . HIS A 1 76 ? -3.119 5.623 -0.893 1.00 94.38 76 HIS A O 1
ATOM 598 N N . THR A 1 77 ? -1.093 5.519 -1.878 1.00 95.25 77 THR A N 1
ATOM 599 C CA . THR A 1 77 ? -1.589 5.567 -3.263 1.00 95.25 77 THR A CA 1
ATOM 600 C C . THR A 1 77 ? -2.432 4.331 -3.591 1.00 95.25 77 THR A C 1
ATOM 602 O O . THR A 1 77 ? -3.513 4.451 -4.162 1.00 95.25 77 THR A O 1
ATOM 605 N N . LEU A 1 78 ? -1.989 3.142 -3.174 1.00 96.38 78 LEU A N 1
ATOM 606 C CA . LEU A 1 78 ? -2.751 1.904 -3.341 1.00 96.38 78 LEU A CA 1
ATOM 607 C C . LEU A 1 78 ? -4.076 1.935 -2.560 1.00 96.38 78 LEU A C 1
ATOM 609 O O . LEU A 1 78 ? -5.114 1.563 -3.099 1.00 96.38 78 LEU A O 1
ATOM 613 N N . MET A 1 79 ? -4.073 2.429 -1.318 1.00 97.12 79 MET A N 1
ATOM 614 C CA . MET A 1 79 ? -5.293 2.570 -0.515 1.00 97.12 79 MET A CA 1
ATOM 615 C C . MET A 1 79 ? -6.283 3.571 -1.127 1.00 97.12 79 MET A C 1
ATOM 617 O O . MET A 1 79 ? -7.495 3.373 -1.047 1.00 97.12 79 MET A O 1
ATOM 621 N N . GLU A 1 80 ? -5.790 4.643 -1.749 1.00 96.00 80 GLU A N 1
ATOM 622 C CA . GLU A 1 80 ? -6.623 5.574 -2.515 1.00 96.00 80 GLU A CA 1
ATOM 623 C C . GLU A 1 80 ? -7.279 4.872 -3.711 1.00 96.00 80 GLU A C 1
ATOM 625 O O . GLU A 1 80 ? -8.497 4.964 -3.870 1.00 96.00 80 GLU A O 1
ATOM 630 N N . LEU A 1 81 ? -6.515 4.089 -4.482 1.00 96.88 81 LEU A N 1
ATOM 631 C CA . LEU A 1 81 ? -7.054 3.286 -5.583 1.00 96.88 81 LEU A CA 1
ATOM 632 C C . LEU A 1 81 ? -8.125 2.293 -5.101 1.00 96.88 81 LEU A C 1
ATOM 634 O O . LEU A 1 81 ? -9.205 2.230 -5.685 1.00 96.88 81 LEU A O 1
ATOM 638 N N . ILE A 1 82 ? -7.877 1.572 -4.004 1.00 97.62 82 ILE A N 1
ATOM 639 C CA . ILE A 1 82 ? -8.850 0.648 -3.396 1.00 97.62 82 ILE A CA 1
ATOM 640 C C . ILE A 1 82 ? -10.149 1.380 -3.039 1.00 97.62 82 ILE A C 1
ATOM 642 O O . ILE A 1 82 ? -11.235 0.906 -3.370 1.00 97.62 82 ILE A O 1
ATOM 646 N N . ARG A 1 83 ? -10.059 2.555 -2.405 1.00 97.12 83 ARG A N 1
ATOM 647 C CA . ARG A 1 83 ? -11.232 3.368 -2.035 1.00 97.12 83 ARG A CA 1
ATOM 648 C C . ARG A 1 83 ? -12.034 3.841 -3.241 1.00 97.12 83 ARG A C 1
ATOM 650 O O . ARG A 1 83 ? -13.256 3.904 -3.151 1.00 97.12 83 ARG A O 1
ATOM 657 N N . LEU A 1 84 ? -11.364 4.156 -4.348 1.00 97.00 84 LEU A N 1
ATOM 658 C CA . LEU A 1 84 ? -12.016 4.540 -5.600 1.00 97.00 84 LEU A CA 1
ATOM 659 C C . LEU A 1 84 ? -12.677 3.343 -6.297 1.00 97.00 84 LEU A C 1
ATOM 661 O O . LEU A 1 84 ? -13.763 3.485 -6.855 1.00 97.00 84 LEU A O 1
ATOM 665 N N . CYS A 1 85 ? -12.049 2.166 -6.255 1.00 97.31 85 CYS A N 1
ATOM 666 C CA . CYS A 1 85 ? -12.523 0.977 -6.961 1.00 97.31 85 CYS A CA 1
ATOM 667 C C . CYS A 1 85 ? -13.578 0.168 -6.196 1.00 97.31 85 CYS A C 1
ATOM 669 O O . CYS A 1 85 ? -14.433 -0.436 -6.839 1.00 97.31 85 CYS A O 1
ATOM 671 N N . ALA A 1 86 ? -13.562 0.149 -4.859 1.00 97.75 86 ALA A N 1
ATOM 672 C CA . ALA A 1 86 ? -14.475 -0.683 -4.068 1.00 97.75 86 ALA A CA 1
ATOM 673 C C . ALA A 1 86 ? -15.969 -0.468 -4.407 1.00 97.75 86 ALA A C 1
ATOM 675 O O . ALA A 1 86 ? -16.661 -1.458 -4.673 1.00 97.75 86 ALA A O 1
ATOM 676 N N . PRO A 1 87 ? -16.476 0.778 -4.538 1.00 97.44 87 PRO A N 1
ATOM 677 C CA . PRO A 1 87 ? -17.873 1.003 -4.908 1.00 97.44 87 PRO A CA 1
ATOM 678 C C . PRO A 1 87 ? -18.227 0.496 -6.313 1.00 97.44 87 PRO A C 1
ATOM 680 O O . PRO A 1 87 ? -19.375 0.130 -6.555 1.00 97.44 87 PRO A O 1
ATOM 683 N N . LEU A 1 88 ? -17.259 0.442 -7.238 1.00 97.06 88 LEU A N 1
ATOM 684 C CA . LEU A 1 88 ? -17.477 -0.028 -8.615 1.00 97.06 88 LEU A CA 1
ATOM 685 C C . LEU A 1 88 ? -17.799 -1.526 -8.676 1.00 97.06 88 LEU A C 1
ATOM 687 O O . LEU A 1 88 ? -18.415 -1.979 -9.637 1.00 97.06 88 LEU A O 1
ATOM 691 N N . VAL A 1 89 ? -17.401 -2.280 -7.650 1.00 96.69 89 VAL A N 1
ATOM 692 C CA . VAL A 1 89 ? -17.680 -3.716 -7.509 1.00 96.69 89 VAL A CA 1
ATOM 693 C C . VAL A 1 89 ? -18.723 -4.009 -6.425 1.00 96.69 89 VAL A C 1
ATOM 695 O O . VAL A 1 89 ? -18.903 -5.158 -6.036 1.00 96.69 89 VAL A O 1
ATOM 698 N N . GLY A 1 90 ? -19.428 -2.982 -5.936 1.00 97.25 90 GLY A N 1
ATOM 699 C CA . GLY A 1 90 ? -20.483 -3.133 -4.930 1.00 97.25 90 GLY A CA 1
ATOM 700 C C . GLY A 1 90 ? -19.977 -3.454 -3.521 1.00 97.25 90 GLY A C 1
ATOM 701 O O . GLY A 1 90 ? -20.747 -3.955 -2.703 1.00 97.25 90 GLY A O 1
ATOM 702 N N . LEU A 1 91 ? -18.705 -3.172 -3.230 1.00 97.12 91 LEU A N 1
ATOM 703 C CA . LEU A 1 91 ? -18.086 -3.389 -1.924 1.00 97.12 91 LEU A CA 1
ATOM 704 C C . LEU A 1 91 ? -17.754 -2.059 -1.239 1.00 97.12 91 LEU A C 1
ATOM 706 O O . LEU A 1 9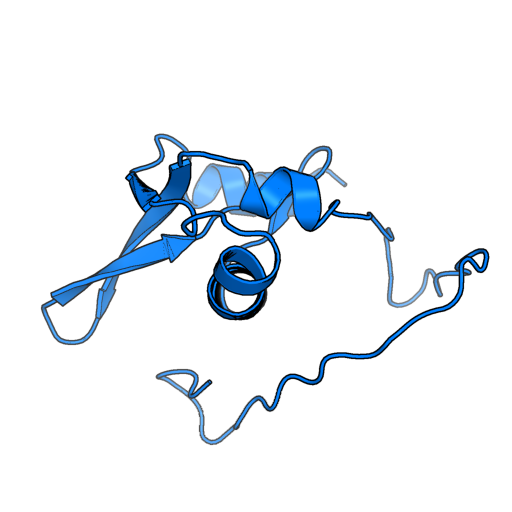1 ? -17.694 -0.997 -1.860 1.00 97.12 91 LEU A O 1
ATOM 710 N N . SER A 1 92 ? -17.537 -2.120 0.072 1.00 96.81 92 SER A N 1
ATOM 711 C CA . SER A 1 92 ? -16.972 -1.007 0.839 1.00 96.81 92 SER A CA 1
ATOM 712 C C . SER A 1 92 ? -15.462 -1.193 0.963 1.00 96.81 92 SER A C 1
ATOM 714 O O . SER A 1 92 ? -15.013 -2.330 1.066 1.00 96.81 92 SER A O 1
ATOM 716 N N . PRO A 1 93 ? -14.663 -0.114 0.955 1.00 96.00 93 PRO A N 1
ATOM 717 C CA . PRO A 1 93 ? -13.228 -0.255 1.137 1.00 96.00 93 PRO A CA 1
ATOM 718 C C . PRO A 1 93 ? -12.897 -0.765 2.550 1.00 96.00 93 PRO A C 1
ATOM 720 O O . PRO A 1 93 ? -13.591 -0.379 3.500 1.00 96.00 93 PRO A O 1
ATOM 723 N N . PRO A 1 94 ? -11.815 -1.550 2.710 1.00 96.88 94 PRO A N 1
ATOM 724 C CA . PRO A 1 94 ? -11.384 -2.056 4.005 1.00 96.88 94 PRO A CA 1
ATOM 725 C C . PRO A 1 94 ? -11.122 -0.928 5.000 1.00 96.88 94 PRO A C 1
ATOM 727 O O . PRO A 1 94 ? -10.683 0.178 4.651 1.00 96.88 94 PRO A O 1
ATOM 730 N N . ARG A 1 95 ? -11.344 -1.222 6.279 1.00 96.38 95 ARG A N 1
ATOM 731 C CA . ARG A 1 95 ? -11.012 -0.304 7.374 1.00 96.38 95 ARG A CA 1
ATOM 732 C C . ARG A 1 95 ? -9.541 -0.445 7.742 1.00 96.38 95 ARG A C 1
ATOM 734 O O . ARG A 1 95 ? -8.992 -1.539 7.719 1.00 96.38 95 ARG A O 1
ATOM 741 N N . LEU A 1 96 ? -8.905 0.661 8.121 1.00 96.12 96 LEU A N 1
ATOM 742 C CA . LEU A 1 96 ? -7.551 0.604 8.671 1.00 96.12 96 LEU A CA 1
ATOM 743 C C . LEU A 1 96 ? -7.613 0.211 10.147 1.00 96.12 96 LEU A C 1
ATOM 745 O O . LEU A 1 96 ? -8.306 0.874 10.923 1.00 96.12 96 LEU A O 1
ATOM 749 N N . VAL A 1 97 ? -6.869 -0.827 10.519 1.00 95.69 97 VAL A N 1
ATOM 750 C CA . VAL A 1 97 ? -6.724 -1.303 11.902 1.00 95.69 97 VAL A CA 1
ATOM 751 C C . VAL A 1 97 ? -5.273 -1.218 12.345 1.00 95.69 97 VAL A C 1
ATOM 753 O O . VAL A 1 97 ? -4.364 -1.218 11.514 1.00 95.69 97 VAL A O 1
ATOM 756 N N . ASP A 1 98 ? -5.039 -1.095 13.646 1.00 93.94 98 ASP A N 1
ATOM 757 C CA . ASP A 1 98 ? -3.677 -1.004 14.166 1.00 93.94 98 ASP A CA 1
ATOM 758 C C . ASP A 1 98 ? -2.976 -2.359 14.010 1.00 93.94 98 ASP A C 1
ATOM 760 O O . ASP A 1 98 ? -3.535 -3.407 14.332 1.00 93.94 98 ASP A O 1
ATOM 764 N N . THR A 1 99 ? -1.755 -2.337 13.483 1.00 92.50 99 THR A N 1
ATOM 765 C CA . THR A 1 99 ? -0.926 -3.537 13.361 1.00 92.50 99 THR A CA 1
ATOM 766 C C . THR A 1 99 ? -0.076 -3.760 14.609 1.00 92.50 99 THR A C 1
ATOM 768 O O . THR A 1 99 ? 0.296 -2.815 15.304 1.00 92.50 99 THR A O 1
ATOM 771 N N . HIS A 1 100 ? 0.279 -5.020 14.862 1.00 88.75 100 HIS A N 1
ATOM 772 C CA . HIS A 1 100 ? 1.324 -5.377 15.826 1.00 88.75 100 HIS A CA 1
ATOM 773 C C . HIS A 1 100 ? 2.734 -5.298 15.227 1.00 88.75 100 HIS A C 1
ATOM 775 O O . HIS A 1 100 ? 3.708 -5.334 15.973 1.00 88.75 100 HIS A O 1
ATOM 781 N N . VAL A 1 101 ? 2.833 -5.187 13.898 1.00 88.50 101 VAL A N 1
ATOM 782 C CA . VAL A 1 101 ? 4.106 -5.077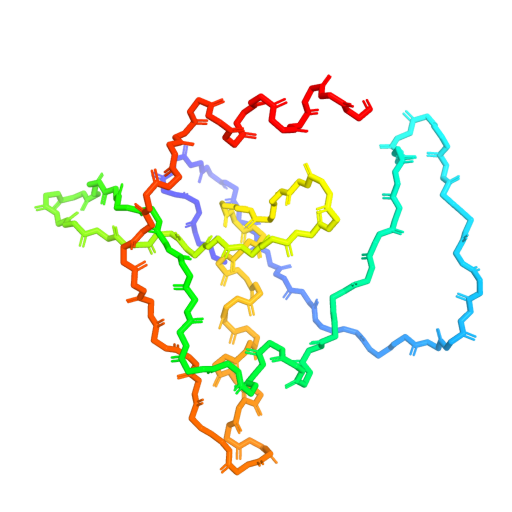 13.182 1.00 88.50 101 VAL A CA 1
ATOM 783 C C . VAL A 1 101 ? 4.787 -3.753 13.524 1.00 88.50 101 VAL A C 1
ATOM 785 O O . VAL A 1 101 ? 4.160 -2.694 13.527 1.00 88.50 101 VAL A O 1
ATOM 788 N N . THR A 1 102 ? 6.085 -3.799 13.791 1.00 85.69 102 THR A N 1
ATOM 789 C CA . THR A 1 102 ? 6.885 -2.612 14.116 1.00 85.69 102 THR A CA 1
ATOM 790 C C . THR A 1 102 ? 7.605 -2.048 12.890 1.00 85.69 102 THR A C 1
ATOM 792 O O . THR A 1 102 ? 7.818 -2.733 11.889 1.00 85.69 102 THR A O 1
ATOM 795 N N . TRP A 1 103 ? 8.032 -0.784 12.967 1.00 81.44 103 TRP A N 1
ATOM 796 C CA . TRP A 1 103 ? 8.868 -0.183 11.921 1.00 81.44 103 TRP A CA 1
ATOM 797 C C . TRP A 1 103 ? 10.180 -0.945 11.706 1.00 81.44 103 TRP A C 1
ATOM 799 O O . TRP A 1 103 ? 10.607 -1.094 10.563 1.00 81.44 103 TRP A O 1
ATOM 809 N N . ASP A 1 104 ? 10.785 -1.467 12.774 1.00 84.81 104 ASP A N 1
ATOM 810 C CA . ASP A 1 104 ? 12.031 -2.234 12.687 1.00 84.81 104 ASP A CA 1
ATOM 811 C C . ASP A 1 104 ? 11.839 -3.540 11.907 1.00 84.81 104 ASP A C 1
ATOM 813 O O . ASP A 1 104 ? 12.679 -3.887 11.077 1.00 84.81 104 ASP A O 1
ATOM 817 N N . GLU A 1 105 ? 10.711 -4.228 12.102 1.00 86.44 105 GLU A N 1
ATOM 818 C CA . GLU A 1 105 ? 10.362 -5.438 11.345 1.00 86.44 105 GLU A CA 1
ATOM 819 C C . GLU A 1 105 ? 10.148 -5.143 9.855 1.00 86.44 105 GLU A C 1
ATOM 821 O O . GLU A 1 105 ? 10.603 -5.905 9.002 1.00 86.44 105 GLU A O 1
ATOM 826 N N . ILE A 1 106 ? 9.519 -4.012 9.526 1.00 84.81 106 ILE A N 1
ATOM 827 C CA . ILE A 1 106 ? 9.311 -3.582 8.133 1.00 84.81 106 ILE A CA 1
ATOM 828 C C . ILE A 1 106 ? 10.643 -3.232 7.471 1.00 84.81 106 ILE A C 1
ATOM 830 O O . ILE A 1 106 ? 10.917 -3.644 6.346 1.00 84.81 106 ILE A O 1
ATOM 834 N N . VAL A 1 107 ? 11.511 -2.494 8.165 1.00 82.88 107 VAL A N 1
ATOM 835 C CA . VAL A 1 107 ? 12.839 -2.161 7.636 1.00 82.88 107 VAL A CA 1
ATOM 836 C C . VAL A 1 107 ? 13.686 -3.426 7.486 1.00 82.88 107 VAL A C 1
ATOM 838 O O . VAL A 1 107 ? 14.406 -3.557 6.496 1.00 82.88 107 VAL A O 1
ATOM 841 N N . ALA A 1 108 ? 13.578 -4.386 8.406 1.00 83.88 108 ALA A N 1
ATOM 842 C CA . ALA A 1 108 ? 14.264 -5.669 8.295 1.00 83.88 108 ALA A CA 1
ATOM 843 C C . ALA A 1 108 ? 13.782 -6.494 7.088 1.00 83.88 108 ALA A C 1
ATOM 845 O O . ALA A 1 108 ? 14.618 -7.094 6.410 1.00 83.88 108 ALA A O 1
ATOM 846 N N . SER A 1 109 ? 12.481 -6.479 6.765 1.00 79.25 109 SER A N 1
ATOM 847 C CA . SER A 1 109 ? 11.932 -7.259 5.642 1.00 79.25 109 SER A CA 1
ATOM 848 C C . SER A 1 109 ? 12.515 -6.840 4.290 1.00 79.25 109 SER A C 1
ATOM 850 O O . SER A 1 109 ? 12.731 -7.682 3.427 1.00 79.25 109 SER A O 1
ATOM 852 N N . THR A 1 110 ? 12.846 -5.555 4.127 1.00 72.19 110 THR A N 1
ATOM 853 C CA . THR A 1 110 ? 13.444 -5.015 2.890 1.00 72.19 110 THR A CA 1
ATOM 854 C C . THR A 1 110 ? 14.923 -5.367 2.696 1.00 72.19 110 THR A C 1
ATOM 856 O O . THR A 1 110 ? 15.469 -5.140 1.622 1.00 72.19 110 THR A O 1
ATOM 859 N N . ARG A 1 111 ? 15.595 -5.898 3.727 1.00 65.19 111 ARG A N 1
ATOM 860 C CA . ARG A 1 111 ? 17.026 -6.265 3.700 1.00 65.19 111 ARG A CA 1
ATOM 861 C C . ARG A 1 111 ? 17.279 -7.765 3.568 1.00 65.19 111 ARG A C 1
ATOM 863 O O . ARG A 1 111 ? 18.426 -8.164 3.399 1.00 65.19 111 ARG A O 1
ATOM 870 N N . ALA A 1 112 ? 16.241 -8.580 3.733 1.00 57.56 112 ALA A N 1
ATOM 871 C CA . ALA A 1 112 ? 16.328 -10.038 3.703 1.00 57.56 112 ALA A CA 1
ATOM 872 C C . ALA A 1 112 ? 16.044 -10.632 2.308 1.00 5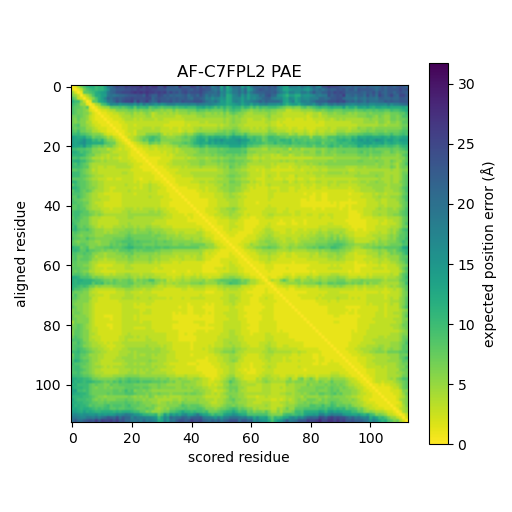7.56 112 ALA A C 1
ATOM 874 O O . ALA A 1 112 ? 15.965 -11.853 2.185 1.00 57.56 112 ALA A O 1
ATOM 875 N N . SER A 1 113 ? 15.849 -9.772 1.302 1.00 53.00 113 SER A N 1
ATOM 876 C CA . SER A 1 113 ? 15.571 -10.110 -0.102 1.00 53.00 113 SER A CA 1
ATOM 877 C C . SER A 1 113 ? 16.845 -10.046 -0.940 1.00 53.00 113 SER A C 1
ATOM 879 O O . SER A 1 113 ? 17.625 -9.088 -0.728 1.00 53.00 113 SER A O 1
#

Radius of gyration: 15.47 Å; Cα contacts (8 Å, |Δi|>4): 127; chains: 1; bounding box: 41×33×37 Å

pLDDT: mean 88.49, std 11.4, range [46.09, 97.75]

Foldseek 3Di:
DDDPPDPDDDDDDDDDDDPDDDDDDVVPDVDDFDDDLVVQLPDQEFEWAWDDDPNDTDTWTWDDTDLAIDTDPRSVVSQVVSCVCNVVVPHHGHDYDYDPDDPVSRVVSVVVD

Solvent-accessible surface area (backbone atoms only — not comparable to full-atom values): 7312 Å² total; per-residue (Å²): 92,83,51,99,84,57,101,58,79,51,83,89,82,89,77,95,76,77,100,64,90,83,82,73,55,75,92,82,36,90,80,90,84,88,77,62,63,70,64,60,28,70,31,73,62,36,40,15,46,79,46,78,56,97,91,40,82,46,71,45,44,45,42,82,46,96,81,34,70,41,49,63,73,63,22,49,52,50,52,51,51,37,55,66,48,14,60,80,75,77,42,64,52,46,43,80,40,83,48,91,75,50,71,67,58,56,60,48,32,72,68,78,111

Sequence (113 aa):
MPIGTSDYRLEPFVVAVHDTRLEPDPSEVMEVAALPLLELIAQDEVPSLPFNWKGETHRSPLFPIAHSYVFGATAHTLMELIRLCAPLVGLSPPRLVDTHVTWDEIVASTRAS

Mean predicted aligned error: 5.41 Å

Nearest PDB structures (foldseek):
  8hl2-assembly1_L18P  TM=2.813E-01  e=5.050E+00  Sulfolobus acidocaldarius DSM 639
  7sog-assembly1_A  TM=2.204E-01  e=3.893E+00  Acanthamoeba castellanii
  7rtx-assembly1_A  TM=2.094E-01  e=7.964E+00  Acanthamoeba castellanii